Protein AF-A0A2M9EE66-F1 (afdb_monomer_lite)

Radius of gyration: 18.7 Å; chains: 1; bounding box: 38×44×52 Å

Sequence (171 aa):
MPLPLPELGADFVEDRAVIFEEITGKRMDAVELGKVFNKIARVPMYLNQIVLHTMVSLTADPWEGFSLWQQALGDQGAYEQWVKLKPVDKVIVEHLASKQPISLFSAEFSAKVTKLLGEEKPYSPQRIQTAVNRMVKNMVLAPKGEAGEYEIEDRALEIYVAARIARLSEK

Structure (mmCIF, N/CA/C/O backbone):
data_AF-A0A2M9EE66-F1
#
_entry.id   AF-A0A2M9EE66-F1
#
loop_
_atom_site.group_PDB
_atom_site.id
_atom_site.type_symbol
_atom_site.label_atom_id
_atom_site.label_alt_id
_atom_site.label_comp_id
_atom_site.label_asym_id
_atom_site.label_entity_id
_atom_site.label_seq_id
_atom_site.pdbx_PDB_ins_code
_atom_site.Cartn_x
_atom_site.Cartn_y
_atom_site.Cartn_z
_atom_site.occupancy
_atom_site.B_iso_or_equiv
_atom_site.auth_seq_id
_atom_site.auth_comp_id
_atom_site.auth_asym_id
_atom_site.auth_atom_id
_atom_site.pdbx_PDB_model_num
ATOM 1 N N . MET A 1 1 ? 1.670 -33.529 11.640 1.00 40.84 1 MET A N 1
ATOM 2 C CA . MET A 1 1 ? 0.529 -32.988 10.871 1.00 40.84 1 MET A CA 1
ATOM 3 C C . MET A 1 1 ? 0.520 -31.483 11.071 1.00 40.84 1 MET A C 1
ATOM 5 O O . MET A 1 1 ? 0.554 -31.085 12.230 1.00 40.84 1 MET A O 1
ATOM 9 N N . PRO A 1 2 ? 0.564 -30.656 10.016 1.00 45.66 2 PRO A N 1
ATOM 10 C CA . PRO A 1 2 ? 0.379 -29.220 10.182 1.00 45.66 2 PRO A CA 1
ATOM 11 C C . PRO A 1 2 ? -1.073 -28.970 10.608 1.00 45.66 2 PRO A C 1
ATOM 13 O O . PRO A 1 2 ? -1.999 -29.495 9.992 1.00 45.66 2 PRO A O 1
ATOM 16 N N . LEU A 1 3 ? -1.263 -28.240 11.707 1.00 42.81 3 LEU A N 1
ATOM 17 C CA . LEU A 1 3 ? -2.580 -27.774 12.133 1.00 42.81 3 LEU A CA 1
ATOM 18 C C . LEU A 1 3 ? -3.092 -26.778 11.080 1.00 42.81 3 LEU A C 1
ATOM 20 O O . LEU A 1 3 ? -2.329 -25.882 10.710 1.00 42.81 3 LEU A O 1
ATOM 24 N N . PRO A 1 4 ? -4.332 -26.911 10.579 1.00 43.91 4 PRO A N 1
ATOM 25 C CA . PRO A 1 4 ? -4.904 -25.891 9.716 1.00 43.91 4 PRO A CA 1
ATOM 26 C C . PRO A 1 4 ? -5.003 -24.598 10.528 1.00 43.91 4 PRO A C 1
ATOM 28 O O . PRO A 1 4 ? -5.629 -24.565 11.588 1.00 43.91 4 PRO A O 1
ATOM 31 N N . LEU A 1 5 ? -4.327 -23.548 10.063 1.00 47.25 5 LEU A N 1
ATOM 32 C CA . LEU A 1 5 ? -4.521 -22.209 10.605 1.00 47.25 5 LEU A CA 1
ATOM 33 C C . LEU A 1 5 ? -5.994 -21.832 10.369 1.00 47.25 5 LEU A C 1
ATOM 35 O O . LEU A 1 5 ? -6.472 -22.031 9.249 1.00 47.25 5 LEU A O 1
ATOM 39 N N . PRO A 1 6 ? -6.728 -21.344 11.384 1.00 52.03 6 PRO A N 1
ATOM 40 C CA . PRO A 1 6 ? -8.112 -20.929 11.191 1.00 52.03 6 PRO A CA 1
ATOM 41 C C . PRO A 1 6 ? -8.168 -19.823 10.134 1.00 52.03 6 PRO A C 1
ATOM 43 O O . PRO A 1 6 ? -7.296 -18.949 10.098 1.00 52.03 6 PRO A O 1
ATOM 46 N N . GLU A 1 7 ? -9.182 -19.854 9.268 1.00 54.25 7 GLU A N 1
ATOM 47 C CA . GLU A 1 7 ? -9.430 -18.743 8.353 1.00 54.25 7 GLU A CA 1
ATOM 48 C C . GLU A 1 7 ? -9.778 -17.503 9.183 1.00 54.25 7 GLU A C 1
ATOM 50 O O . GLU A 1 7 ? -10.875 -17.379 9.722 1.00 54.25 7 GLU A O 1
ATOM 55 N N . LEU A 1 8 ? -8.819 -16.583 9.319 1.00 62.53 8 LEU A N 1
ATOM 56 C CA . LEU A 1 8 ? -9.041 -15.274 9.927 1.00 62.53 8 LEU A CA 1
ATOM 57 C C . LEU A 1 8 ? -9.974 -14.468 9.011 1.00 62.53 8 LEU A C 1
ATOM 59 O O . LEU A 1 8 ? -9.538 -13.827 8.053 1.00 62.53 8 LEU A O 1
ATOM 63 N N . GLY A 1 9 ? -11.274 -14.582 9.282 1.00 70.50 9 GLY A N 1
ATOM 64 C CA . GLY A 1 9 ? -12.370 -14.007 8.506 1.00 70.50 9 GLY A CA 1
ATOM 65 C C . GLY A 1 9 ? -13.218 -13.031 9.322 1.00 70.50 9 GLY A C 1
ATOM 66 O O . GLY A 1 9 ? -12.684 -12.108 9.935 1.00 70.50 9 GLY A O 1
ATOM 67 N N . ALA A 1 10 ? -14.540 -13.221 9.295 1.00 78.88 10 ALA A N 1
ATOM 68 C CA . ALA A 1 10 ? -15.515 -12.350 9.957 1.00 78.88 10 ALA A CA 1
ATOM 69 C C . ALA A 1 10 ? -15.360 -12.349 11.486 1.00 78.88 10 ALA A C 1
ATOM 71 O O . ALA A 1 10 ? -15.282 -11.276 12.075 1.00 78.88 10 ALA A O 1
ATOM 72 N N . ASP A 1 11 ? -15.178 -13.521 12.095 1.00 86.69 11 ASP A N 1
ATOM 73 C CA . ASP A 1 11 ? -15.049 -13.679 13.550 1.00 86.69 11 ASP A CA 1
ATOM 74 C C . ASP A 1 11 ? -13.898 -12.836 14.122 1.00 86.69 11 ASP A C 1
ATOM 76 O O . ASP A 1 11 ? -14.029 -12.190 15.155 1.00 86.69 11 ASP A O 1
ATOM 80 N N . PHE A 1 12 ? -12.772 -12.758 13.404 1.00 89.62 12 PHE A N 1
ATOM 81 C CA . PHE A 1 12 ? -11.647 -11.917 13.815 1.00 89.62 12 PHE A CA 1
ATOM 82 C C . PHE A 1 12 ? -11.989 -10.424 13.777 1.00 89.62 12 PHE A C 1
ATOM 84 O O . PHE A 1 12 ? -11.562 -9.669 14.646 1.00 89.62 12 PHE A O 1
ATOM 91 N N . VAL A 1 13 ? -12.732 -9.983 12.762 1.00 92.81 13 VAL A N 1
ATOM 92 C CA . VAL A 1 13 ? -13.160 -8.585 12.626 1.00 92.81 13 VAL A CA 1
ATOM 93 C C . VAL A 1 13 ? -14.151 -8.228 13.733 1.00 92.81 13 VAL A C 1
ATOM 95 O O . VAL A 1 13 ? -14.003 -7.184 14.368 1.00 92.81 13 VAL A O 1
ATOM 98 N N . GLU A 1 14 ? -15.116 -9.108 13.999 1.00 93.31 14 GLU A N 1
ATOM 99 C CA . GLU A 1 14 ? -16.101 -8.950 15.071 1.00 93.31 14 GLU A CA 1
ATOM 100 C C . GLU A 1 14 ? -15.422 -8.869 16.440 1.00 93.31 14 GLU A C 1
ATOM 102 O O . GLU A 1 14 ? -15.639 -7.901 17.170 1.00 93.31 14 GLU A O 1
ATOM 107 N N . ASP A 1 15 ? -14.498 -9.786 16.738 1.00 93.12 15 ASP A N 1
ATOM 108 C CA . ASP A 1 15 ? -13.706 -9.762 17.970 1.00 93.12 15 ASP A CA 1
ATOM 109 C C . ASP A 1 15 ? -12.966 -8.430 18.160 1.00 93.12 15 ASP A C 1
ATOM 111 O O . ASP A 1 15 ? -12.802 -7.940 19.279 1.00 93.12 15 ASP A O 1
ATOM 115 N N . ARG A 1 16 ? -12.459 -7.821 17.082 1.00 94.31 16 ARG A N 1
ATOM 116 C CA . ARG A 1 16 ? -11.752 -6.534 17.171 1.00 94.31 16 ARG A CA 1
ATOM 117 C C . ARG A 1 16 ? -12.695 -5.360 17.408 1.00 94.31 16 ARG A C 1
ATOM 119 O O . ARG A 1 16 ? -12.323 -4.460 18.161 1.00 94.31 16 ARG A O 1
ATOM 126 N N . ALA A 1 17 ? -13.894 -5.385 16.834 1.00 94.38 17 ALA A N 1
ATOM 127 C CA . ALA A 1 17 ? -14.925 -4.392 17.123 1.00 94.38 17 ALA A CA 1
ATOM 128 C C . ALA A 1 17 ? -15.414 -4.489 18.582 1.00 94.38 17 ALA A C 1
ATOM 130 O O . ALA A 1 17 ? -15.575 -3.459 19.236 1.00 94.38 17 ALA A O 1
ATOM 131 N N . VAL A 1 18 ? -15.559 -5.708 19.118 1.00 94.69 18 VAL A N 1
ATOM 132 C CA . VAL A 1 18 ? -15.927 -5.941 20.526 1.00 94.69 18 VAL A CA 1
ATOM 133 C C . VAL A 1 18 ?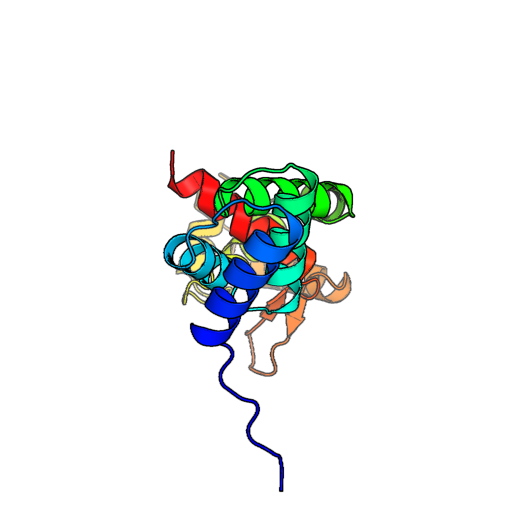 -14.856 -5.404 21.476 1.00 94.69 18 VAL A C 1
ATOM 135 O O . VAL A 1 18 ? -15.173 -4.609 22.357 1.00 94.69 18 VAL A O 1
ATOM 138 N N . ILE A 1 19 ? -13.578 -5.742 21.261 1.00 92.94 19 ILE A N 1
ATOM 139 C CA . ILE A 1 19 ? -12.476 -5.225 22.097 1.00 92.94 19 ILE A CA 1
ATOM 140 C C . ILE A 1 19 ? -12.419 -3.690 22.064 1.00 92.94 19 ILE A C 1
ATOM 142 O O . ILE A 1 19 ? -12.128 -3.048 23.074 1.00 92.94 19 ILE A O 1
ATOM 146 N N . PHE A 1 20 ? -12.698 -3.078 20.911 1.00 94.81 20 PHE A N 1
ATOM 147 C CA . PHE A 1 20 ? -12.791 -1.625 20.811 1.00 94.81 20 PHE A CA 1
ATOM 148 C C . PHE A 1 20 ? -13.897 -1.045 21.704 1.00 94.81 20 PHE A C 1
ATOM 150 O O . PHE A 1 20 ? -13.646 -0.061 22.408 1.00 94.81 20 PHE A O 1
ATOM 157 N N . GLU A 1 21 ? -15.086 -1.652 21.715 1.00 95.19 21 GLU A N 1
ATOM 158 C CA . GLU A 1 21 ? -16.199 -1.224 22.571 1.00 95.19 21 GLU A CA 1
ATOM 159 C C . GLU A 1 21 ? -15.879 -1.407 24.055 1.00 95.19 21 GLU A C 1
ATOM 161 O O . GLU A 1 21 ? -16.104 -0.485 24.837 1.00 95.19 21 GLU A O 1
ATOM 166 N N . GLU A 1 22 ? -15.275 -2.532 24.440 1.00 95.12 22 GLU A N 1
ATOM 167 C CA . GLU A 1 22 ? -14.878 -2.793 25.828 1.00 95.12 22 GLU A CA 1
ATOM 168 C C . GLU A 1 22 ? -13.881 -1.755 26.364 1.00 95.12 22 GLU A C 1
ATOM 170 O O . GLU A 1 22 ? -13.972 -1.342 27.520 1.00 95.12 22 GLU A O 1
ATOM 175 N N . ILE A 1 23 ? -12.941 -1.305 25.527 1.00 92.62 23 ILE A N 1
ATOM 176 C CA . ILE A 1 23 ? -11.889 -0.360 25.929 1.00 92.62 23 ILE A CA 1
ATOM 177 C C . ILE A 1 23 ? -12.374 1.093 25.889 1.00 92.62 23 ILE A C 1
ATOM 179 O O . ILE A 1 23 ? -12.030 1.887 26.765 1.00 92.62 23 ILE A O 1
ATOM 183 N N . THR A 1 24 ? -13.132 1.474 24.859 1.00 93.12 24 THR A N 1
ATOM 184 C CA . THR A 1 24 ? -13.468 2.886 24.593 1.00 93.12 24 THR A CA 1
ATOM 185 C C . THR A 1 24 ? -14.891 3.270 24.994 1.00 93.12 24 THR A C 1
ATOM 187 O O . THR A 1 24 ? -15.211 4.459 25.050 1.00 93.12 24 THR A O 1
ATOM 190 N N . GLY A 1 25 ? -15.765 2.286 25.229 1.00 92.94 25 GLY A N 1
ATOM 191 C CA . GLY A 1 25 ? -17.203 2.475 25.422 1.00 92.94 25 GLY A CA 1
ATOM 192 C C . GLY A 1 25 ? -17.966 2.881 24.153 1.00 92.94 25 GLY A C 1
ATOM 193 O O . GLY A 1 25 ? -19.150 3.208 24.238 1.00 92.94 25 GLY A O 1
ATOM 194 N N . LYS A 1 26 ? -17.315 2.907 22.981 1.00 92.06 26 LYS A N 1
ATOM 195 C CA . LYS A 1 26 ? -17.922 3.278 21.694 1.00 92.06 26 LYS A CA 1
ATOM 196 C C . LYS A 1 26 ? -18.076 2.064 20.787 1.00 92.06 26 LYS A C 1
ATOM 198 O O . LYS A 1 26 ? -17.240 1.172 20.785 1.00 92.06 26 LYS A O 1
ATOM 203 N N . ARG A 1 27 ? -19.106 2.074 19.942 1.00 93.62 27 ARG A N 1
ATOM 204 C CA . ARG A 1 27 ? -19.345 1.005 18.964 1.00 93.62 27 ARG A CA 1
ATOM 205 C C . ARG A 1 27 ? -18.684 1.304 17.635 1.00 93.62 27 ARG A C 1
ATOM 207 O O . ARG A 1 27 ? -18.951 2.347 17.050 1.00 93.62 27 ARG A O 1
ATOM 214 N N . MET A 1 28 ? -17.887 0.355 17.164 1.00 94.12 28 MET A N 1
ATOM 215 C CA . MET A 1 28 ? -17.327 0.337 15.819 1.00 94.12 28 MET A CA 1
ATOM 216 C C . MET A 1 28 ? -18.174 -0.567 14.920 1.00 94.12 28 MET A C 1
ATOM 218 O O . MET A 1 28 ? -18.588 -1.646 15.340 1.00 94.12 28 MET A O 1
ATOM 222 N N . ASP A 1 29 ? -18.418 -0.146 13.681 1.00 94.75 29 ASP A N 1
ATOM 223 C CA . ASP A 1 29 ? -19.125 -0.973 12.701 1.00 94.75 29 ASP A CA 1
ATOM 224 C C . ASP A 1 29 ? -18.209 -2.104 12.191 1.00 94.75 29 ASP A C 1
ATOM 226 O O . ASP A 1 29 ? -17.234 -1.867 11.472 1.00 94.75 29 ASP A O 1
ATOM 230 N N . ALA A 1 30 ? -18.526 -3.347 12.565 1.00 92.94 30 ALA A N 1
ATOM 231 C CA . ALA A 1 30 ? -17.772 -4.535 12.166 1.00 92.94 30 ALA A CA 1
ATOM 232 C C . ALA A 1 30 ? -17.845 -4.815 10.652 1.00 92.94 30 ALA A C 1
ATOM 234 O O . ALA A 1 30 ? -16.894 -5.346 10.076 1.00 92.94 30 ALA A O 1
ATOM 235 N N . VAL A 1 31 ? -18.931 -4.429 9.975 1.00 92.56 31 VAL A N 1
ATOM 236 C CA . VAL A 1 31 ? -19.066 -4.591 8.521 1.00 92.56 31 VAL A CA 1
ATOM 237 C C . VAL A 1 31 ? -18.102 -3.648 7.805 1.00 92.56 31 VAL A C 1
ATOM 239 O O . VAL A 1 31 ? -17.380 -4.072 6.898 1.00 92.56 31 VAL A O 1
ATOM 242 N N . GLU A 1 32 ? -18.036 -2.387 8.236 1.00 94.31 32 GLU A N 1
ATOM 243 C CA . GLU A 1 32 ? -17.072 -1.419 7.700 1.00 94.31 32 GLU A CA 1
ATOM 244 C C . GLU A 1 32 ? -15.627 -1.808 8.041 1.00 94.31 32 GLU A C 1
ATOM 246 O O . GLU A 1 32 ? -14.757 -1.787 7.165 1.00 94.31 32 GLU A O 1
ATOM 251 N N . LEU A 1 33 ? -15.368 -2.285 9.264 1.00 93.88 33 LEU A N 1
ATOM 252 C CA . LEU A 1 33 ? -14.055 -2.806 9.651 1.00 93.88 33 LEU A CA 1
ATOM 253 C C . LEU A 1 33 ? -13.642 -4.009 8.783 1.00 93.88 33 LEU A C 1
ATOM 255 O O . LEU A 1 33 ? -12.479 -4.133 8.396 1.00 93.88 33 LEU A O 1
ATOM 259 N N . GLY A 1 34 ? -14.594 -4.859 8.394 1.00 91.75 34 GLY A N 1
ATOM 260 C CA . GLY A 1 34 ? -14.364 -5.972 7.475 1.00 91.75 34 GLY A CA 1
ATOM 261 C C . GLY A 1 34 ? -13.974 -5.519 6.066 1.00 91.75 34 GLY A C 1
ATOM 262 O O . GLY A 1 34 ? -13.110 -6.131 5.428 1.00 91.75 34 GLY A O 1
ATOM 263 N N . LYS A 1 35 ? -14.543 -4.411 5.573 1.00 90.06 35 LYS A N 1
ATOM 264 C CA . LYS A 1 35 ? -14.124 -3.804 4.296 1.00 90.06 35 LYS A CA 1
ATOM 265 C C . LYS A 1 35 ? -12.694 -3.276 4.379 1.00 90.06 35 LYS A C 1
ATOM 267 O O . LYS A 1 35 ? -11.900 -3.552 3.473 1.00 90.06 35 LYS A O 1
ATOM 272 N N . VAL A 1 36 ? -12.340 -2.608 5.478 1.00 89.94 36 VAL A N 1
ATOM 273 C CA . VAL A 1 36 ? -10.959 -2.181 5.747 1.00 89.94 36 VAL A CA 1
ATOM 274 C C . VAL A 1 36 ? -10.022 -3.391 5.787 1.00 89.94 36 VAL A C 1
ATOM 276 O O . VAL A 1 36 ? -8.982 -3.380 5.131 1.00 89.94 36 VAL A O 1
ATOM 279 N N . PHE A 1 37 ? -10.412 -4.478 6.458 1.00 89.50 37 PHE A N 1
ATOM 280 C CA . PHE A 1 37 ? -9.604 -5.694 6.546 1.00 89.50 37 PHE A CA 1
ATOM 281 C C . PHE A 1 37 ? -9.338 -6.336 5.177 1.00 89.50 37 PHE A C 1
ATOM 283 O O . PHE A 1 37 ? -8.208 -6.719 4.868 1.00 89.50 37 PHE A O 1
ATOM 290 N N . ASN A 1 38 ? -10.347 -6.384 4.303 1.00 84.88 38 ASN A N 1
ATOM 291 C CA . ASN A 1 38 ? -10.162 -6.814 2.916 1.00 84.88 38 ASN A CA 1
ATOM 292 C C . ASN A 1 38 ? -9.180 -5.901 2.160 1.00 84.88 38 ASN A C 1
ATOM 294 O O . ASN A 1 38 ? -8.369 -6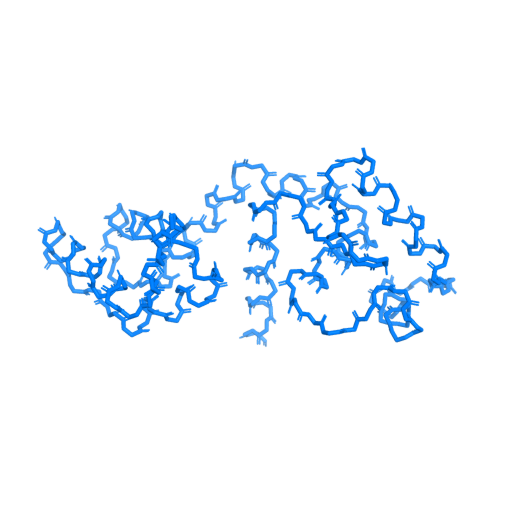.393 1.372 1.00 84.88 38 ASN A O 1
ATOM 298 N N . LYS A 1 39 ? -9.206 -4.588 2.424 1.00 81.94 39 LYS A N 1
ATOM 299 C CA . LYS A 1 39 ? -8.336 -3.605 1.764 1.00 81.94 39 LYS A CA 1
ATOM 300 C C . LYS A 1 39 ? -6.854 -3.801 2.083 1.00 81.94 39 LYS A C 1
ATOM 302 O O . LYS A 1 39 ? -6.018 -3.628 1.202 1.00 81.94 39 LYS A O 1
ATOM 307 N N . ILE A 1 40 ? -6.538 -4.227 3.303 1.00 79.06 40 ILE A N 1
ATOM 308 C CA . ILE A 1 40 ? -5.175 -4.567 3.752 1.00 79.06 40 ILE A CA 1
ATOM 309 C C . ILE A 1 40 ? -4.813 -6.038 3.502 1.00 79.06 40 ILE A C 1
ATOM 311 O O . ILE A 1 40 ? -3.951 -6.599 4.180 1.00 79.06 40 ILE A O 1
ATOM 315 N N . ALA A 1 41 ? -5.485 -6.678 2.536 1.00 77.06 41 ALA A N 1
ATOM 316 C CA . ALA A 1 41 ? -5.282 -8.074 2.151 1.00 77.06 41 ALA A CA 1
ATOM 317 C C . ALA A 1 41 ? -5.397 -9.064 3.327 1.00 77.06 41 ALA A C 1
ATOM 319 O O . ALA A 1 41 ? -4.678 -10.060 3.368 1.00 77.06 41 ALA A O 1
ATOM 320 N N . ARG A 1 42 ? -6.305 -8.780 4.270 1.00 79.19 42 ARG A N 1
ATOM 321 C CA . ARG A 1 42 ? -6.621 -9.615 5.437 1.00 79.19 42 ARG A CA 1
ATOM 322 C C . ARG A 1 42 ? -5.424 -9.950 6.328 1.00 79.19 42 ARG A C 1
ATOM 324 O O . ARG A 1 42 ? -5.358 -11.029 6.905 1.00 79.19 42 ARG A O 1
ATOM 331 N N . VAL A 1 43 ? -4.468 -9.032 6.466 1.00 80.31 43 VAL A N 1
ATOM 332 C CA . VAL A 1 43 ? -3.320 -9.227 7.363 1.00 80.31 43 VAL A CA 1
ATOM 333 C C . VAL A 1 43 ? -3.700 -8.814 8.797 1.00 80.31 43 VAL A C 1
ATOM 335 O O . VAL A 1 43 ? -3.892 -7.620 9.046 1.00 80.31 43 VAL A O 1
ATOM 338 N N . PRO A 1 44 ? -3.798 -9.750 9.767 1.00 83.75 44 PRO A N 1
ATOM 339 C CA . PRO A 1 44 ? -4.345 -9.468 11.104 1.00 83.75 44 PRO A CA 1
ATOM 340 C C . PRO A 1 44 ? -3.571 -8.399 11.878 1.00 83.75 44 PRO A C 1
ATOM 342 O O . PRO A 1 44 ? -4.156 -7.571 12.572 1.00 83.75 44 PRO A O 1
ATOM 345 N N . MET A 1 45 ? -2.245 -8.389 11.720 1.00 84.50 45 MET A N 1
ATOM 346 C CA . MET A 1 45 ? -1.363 -7.409 12.353 1.00 84.50 45 MET A CA 1
ATOM 347 C C . MET A 1 45 ? -1.749 -5.969 11.990 1.00 84.50 45 MET A C 1
ATOM 349 O O . MET A 1 45 ? -1.765 -5.106 12.863 1.00 84.50 45 MET A O 1
ATOM 353 N N . TYR A 1 46 ? -2.106 -5.713 10.731 1.00 86.38 46 TYR A N 1
ATOM 354 C CA . TYR A 1 46 ? -2.487 -4.374 10.284 1.00 86.38 46 TYR A CA 1
ATOM 355 C C . TYR A 1 46 ? -3.867 -3.981 10.777 1.00 86.38 46 TYR A C 1
ATOM 357 O O . TYR A 1 46 ? -4.048 -2.839 11.182 1.00 86.38 46 TYR A O 1
ATOM 365 N N . LEU A 1 47 ? -4.818 -4.918 10.827 1.00 90.31 47 LEU A N 1
ATOM 366 C CA . LEU A 1 47 ? -6.124 -4.617 11.407 1.00 90.31 47 LEU A CA 1
ATOM 367 C C . LEU A 1 47 ? -5.984 -4.220 12.879 1.00 90.31 47 LEU A C 1
ATOM 369 O O . LEU A 1 47 ? -6.580 -3.237 13.302 1.00 90.31 47 LEU A O 1
ATOM 373 N N . ASN A 1 48 ? -5.134 -4.922 13.636 1.00 92.25 48 ASN A N 1
ATOM 374 C CA . ASN A 1 48 ? -4.845 -4.558 15.023 1.00 92.25 48 ASN A CA 1
ATOM 375 C C . ASN A 1 48 ? -4.247 -3.146 15.124 1.00 92.25 48 ASN A C 1
ATOM 377 O O . ASN A 1 48 ? -4.670 -2.368 15.971 1.00 92.25 48 ASN A O 1
ATOM 381 N N . GLN A 1 49 ? -3.293 -2.791 14.257 1.00 89.75 49 GLN A N 1
ATOM 382 C CA . GLN A 1 49 ? -2.715 -1.442 14.238 1.00 89.75 49 GLN A CA 1
ATOM 383 C C . GLN A 1 49 ? -3.761 -0.374 13.898 1.00 89.75 49 GLN A C 1
ATOM 385 O O . GLN A 1 49 ? -3.827 0.650 14.570 1.00 89.75 49 GLN A O 1
ATOM 390 N N . ILE A 1 50 ? -4.614 -0.626 12.906 1.00 91.50 50 ILE A N 1
ATOM 391 C CA . ILE A 1 50 ? -5.707 0.273 12.522 1.00 91.50 50 ILE A CA 1
ATOM 392 C C . ILE A 1 50 ? -6.671 0.481 13.692 1.00 91.50 50 ILE A C 1
ATOM 394 O O . ILE A 1 50 ? -6.992 1.618 14.033 1.00 91.50 50 ILE A O 1
ATOM 398 N N . VAL A 1 51 ? -7.087 -0.598 14.356 1.00 93.31 51 VAL A N 1
ATOM 399 C CA . VAL A 1 51 ? -7.956 -0.532 15.537 1.00 93.31 51 VAL A CA 1
ATOM 400 C C . VAL A 1 51 ? -7.283 0.258 16.661 1.00 93.31 51 VAL A C 1
ATOM 402 O O . VAL A 1 51 ? -7.932 1.106 17.264 1.00 93.31 51 VAL A O 1
ATOM 405 N N . LEU A 1 52 ? -5.977 0.087 16.889 1.00 91.88 52 LEU A N 1
ATOM 406 C CA . LEU A 1 52 ? -5.225 0.896 17.857 1.00 91.88 52 LEU A CA 1
ATOM 407 C C . LEU A 1 52 ? -5.217 2.389 17.491 1.00 91.88 52 LEU A C 1
ATOM 409 O O . LEU A 1 52 ? -5.473 3.224 18.355 1.00 91.88 52 LEU A O 1
ATOM 413 N N . HIS A 1 53 ? -4.988 2.748 16.224 1.00 90.38 53 HIS A N 1
ATOM 414 C CA . HIS A 1 53 ? -5.089 4.144 15.775 1.00 90.38 53 HIS A CA 1
ATOM 415 C C . HIS A 1 53 ? -6.503 4.710 15.966 1.00 90.38 53 HIS A C 1
ATOM 417 O O . HIS A 1 53 ? -6.658 5.876 16.338 1.00 90.38 53 HIS A O 1
ATOM 423 N N . THR A 1 54 ? -7.522 3.873 15.777 1.00 91.69 54 THR A N 1
ATOM 424 C CA . THR A 1 54 ? -8.933 4.212 16.007 1.00 91.69 54 THR A CA 1
ATOM 425 C C . THR A 1 54 ? -9.204 4.461 17.497 1.00 91.69 54 THR A C 1
ATOM 427 O O . THR A 1 54 ? -9.804 5.468 17.863 1.00 91.69 54 THR A O 1
ATOM 430 N N . MET A 1 55 ? -8.674 3.605 18.383 1.00 92.31 55 MET A N 1
ATOM 431 C CA . MET A 1 55 ? -8.763 3.766 19.843 1.00 92.31 55 MET A CA 1
ATOM 432 C C . MET A 1 55 ? -8.084 5.050 20.322 1.00 92.31 55 MET A C 1
ATOM 434 O O . MET A 1 55 ? -8.669 5.794 21.103 1.00 92.31 55 MET A O 1
ATOM 438 N N . VAL A 1 56 ? -6.864 5.330 19.852 1.00 89.75 56 VAL A N 1
ATOM 439 C CA . VAL A 1 56 ? -6.081 6.503 20.281 1.00 89.75 56 VAL A CA 1
ATOM 440 C C . VAL A 1 56 ? -6.732 7.813 19.837 1.00 89.75 56 VAL A C 1
ATOM 442 O O . VAL A 1 56 ? -6.742 8.781 20.593 1.00 89.75 56 VAL A O 1
ATOM 445 N N . SER A 1 57 ? -7.300 7.846 18.630 1.00 86.50 57 SER A N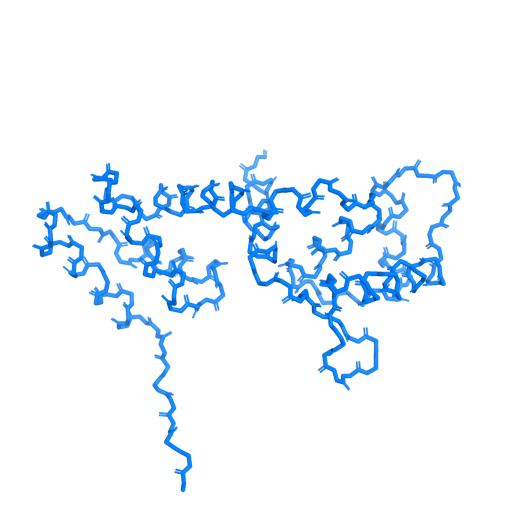 1
ATOM 446 C CA . SER A 1 57 ? -8.042 9.009 18.122 1.00 86.50 57 SER A CA 1
ATOM 447 C C . SER A 1 57 ? -9.469 9.106 18.671 1.00 86.50 57 SER A C 1
ATOM 449 O O . SER A 1 57 ? -10.138 10.117 18.459 1.00 86.50 57 SER A O 1
ATOM 451 N N . LEU A 1 58 ? -9.936 8.079 19.395 1.00 85.31 58 LEU A N 1
ATOM 452 C CA . LEU A 1 58 ? -11.302 7.939 19.904 1.00 85.31 58 LEU A CA 1
ATOM 453 C C . LEU A 1 58 ? -12.378 8.093 18.817 1.00 85.31 58 LEU A C 1
ATOM 455 O O . LEU A 1 58 ? -13.528 8.422 19.134 1.00 85.31 58 LEU A O 1
ATOM 459 N N . THR A 1 59 ? -12.035 7.846 17.554 1.00 84.00 59 THR A N 1
ATOM 460 C CA . THR A 1 59 ? -13.022 7.724 16.479 1.00 84.00 59 THR A CA 1
ATOM 461 C C . THR A 1 59 ? -13.652 6.339 16.517 1.00 84.00 59 THR A C 1
ATOM 463 O O . THR A 1 59 ? -13.032 5.379 16.954 1.00 84.00 59 THR A O 1
ATOM 466 N N . ALA A 1 60 ? -14.919 6.243 16.127 1.00 91.38 60 ALA A N 1
ATOM 467 C CA . ALA A 1 60 ? -15.613 4.968 15.965 1.00 91.38 60 ALA A CA 1
ATOM 468 C C . ALA A 1 60 ? -15.617 4.501 14.498 1.00 91.38 60 ALA A C 1
ATOM 470 O O . ALA A 1 60 ? -16.128 3.421 14.209 1.00 91.38 60 ALA A O 1
ATOM 471 N N . ASP A 1 61 ? -15.067 5.311 13.584 1.00 93.19 61 ASP A N 1
ATOM 472 C CA . ASP A 1 61 ? -15.015 5.030 12.152 1.00 93.19 61 ASP A CA 1
ATOM 473 C C . ASP A 1 61 ? -13.744 4.228 11.789 1.00 93.19 61 ASP A C 1
ATOM 475 O O . ASP A 1 61 ? -12.628 4.757 11.890 1.00 93.19 61 ASP A O 1
ATOM 479 N N . PRO A 1 62 ? -13.878 2.970 11.319 1.00 92.00 62 PRO A N 1
ATOM 480 C CA . PRO A 1 62 ? -12.752 2.164 10.846 1.00 92.00 62 PRO A CA 1
ATOM 481 C C . PRO A 1 62 ? -11.924 2.827 9.737 1.00 92.00 62 PRO A C 1
ATOM 483 O O . PRO A 1 62 ? -10.713 2.605 9.651 1.00 92.00 62 PRO A O 1
ATOM 486 N N . TRP A 1 63 ? -12.552 3.627 8.871 1.00 91.50 63 TRP A N 1
ATOM 487 C CA . TRP A 1 63 ? -11.881 4.266 7.736 1.00 91.50 63 TRP A CA 1
ATOM 488 C C . TRP A 1 63 ? -11.013 5.447 8.160 1.00 91.50 63 TRP A C 1
ATOM 490 O O . TRP A 1 63 ? -9.960 5.698 7.560 1.00 91.50 63 TRP A O 1
ATOM 500 N N . GLU A 1 64 ? -11.405 6.141 9.225 1.00 91.75 64 GLU A N 1
ATOM 501 C CA . GLU A 1 64 ? -10.575 7.172 9.837 1.00 91.75 64 GLU A CA 1
ATOM 502 C C . GLU A 1 64 ? -9.331 6.543 10.475 1.00 91.75 64 GLU A C 1
ATOM 504 O O . GLU A 1 64 ? -8.208 6.960 10.184 1.00 91.75 64 GLU A O 1
ATOM 509 N N . GLY A 1 65 ? -9.503 5.456 11.236 1.00 91.69 65 GLY A N 1
ATOM 510 C CA . GLY A 1 65 ? -8.390 4.675 11.777 1.00 91.69 65 GLY A CA 1
ATOM 511 C C . GLY A 1 65 ? -7.434 4.155 10.705 1.00 91.69 65 GLY A C 1
ATOM 512 O O . GLY A 1 65 ? -6.214 4.232 10.855 1.00 91.69 65 GLY A O 1
ATOM 513 N N . PHE A 1 66 ? -7.979 3.670 9.588 1.00 90.00 66 PHE A N 1
ATOM 514 C CA . PHE A 1 66 ? -7.197 3.240 8.431 1.00 90.00 66 PHE A CA 1
ATOM 515 C C . PHE A 1 66 ? -6.391 4.391 7.828 1.00 90.00 66 PHE A C 1
ATOM 517 O O . PHE A 1 66 ? -5.205 4.229 7.542 1.00 90.00 66 PHE A O 1
ATOM 524 N N . SER A 1 67 ? -7.008 5.563 7.681 1.00 87.12 67 SER A N 1
ATOM 525 C CA . SER A 1 67 ? -6.347 6.762 7.162 1.00 87.12 67 SER A CA 1
ATOM 526 C C . SER A 1 67 ? -5.213 7.234 8.079 1.00 87.12 67 SER A C 1
ATOM 528 O O . SER A 1 67 ? -4.140 7.589 7.593 1.00 87.12 67 SER A O 1
ATOM 530 N N . LEU A 1 68 ? -5.415 7.199 9.399 1.00 88.56 68 LEU A N 1
ATOM 531 C CA . LEU A 1 68 ? -4.394 7.539 10.396 1.00 88.56 68 LEU A CA 1
ATOM 532 C C . LEU A 1 68 ? -3.228 6.549 10.386 1.00 88.56 68 LEU A C 1
ATOM 534 O O . LEU A 1 68 ? -2.066 6.951 10.401 1.00 88.56 68 LEU A O 1
ATOM 538 N N . TRP A 1 69 ? -3.527 5.255 10.303 1.00 88.56 69 TRP A N 1
ATOM 539 C CA . TRP A 1 69 ? -2.507 4.219 10.182 1.00 88.56 69 TRP A CA 1
ATOM 540 C C . TRP A 1 69 ? -1.681 4.364 8.896 1.00 88.56 69 TRP A C 1
ATOM 542 O O . TRP A 1 69 ? -0.460 4.238 8.923 1.00 88.56 69 TRP A O 1
ATOM 552 N N . GLN A 1 70 ? -2.316 4.696 7.769 1.00 80.06 70 GLN A N 1
ATOM 553 C CA . GLN A 1 70 ? -1.605 4.977 6.517 1.00 80.06 70 GLN A CA 1
ATOM 554 C C . GLN A 1 70 ? -0.674 6.184 6.620 1.00 80.06 70 GLN A C 1
ATOM 556 O O . GLN A 1 70 ? 0.423 6.154 6.062 1.00 80.06 70 GLN A O 1
ATOM 561 N N . GLN A 1 71 ? -1.109 7.249 7.299 1.00 81.75 71 GLN A N 1
ATOM 562 C CA . GLN A 1 71 ? -0.258 8.412 7.555 1.00 81.75 71 GLN A CA 1
ATOM 563 C C . GLN A 1 71 ? 0.962 7.998 8.381 1.00 81.75 71 GLN A C 1
ATOM 565 O O . GLN A 1 71 ? 2.086 8.269 7.971 1.00 81.75 71 GLN A O 1
ATOM 570 N N . ALA A 1 72 ? 0.747 7.226 9.451 1.00 81.81 72 ALA A N 1
ATOM 571 C CA . ALA A 1 72 ? 1.826 6.708 10.285 1.00 81.81 72 ALA A CA 1
ATOM 572 C C . ALA A 1 72 ? 2.796 5.791 9.516 1.00 81.81 72 ALA A C 1
ATOM 574 O O . ALA A 1 72 ? 4.001 5.868 9.733 1.00 81.81 72 ALA A O 1
ATOM 575 N N . LEU A 1 73 ? 2.310 4.956 8.590 1.00 76.56 73 LEU A N 1
ATOM 576 C CA . LEU A 1 73 ? 3.174 4.169 7.698 1.00 76.56 73 LEU A CA 1
ATOM 577 C C . LEU A 1 73 ? 4.019 5.056 6.780 1.00 76.56 73 LEU A C 1
ATOM 579 O O . LEU A 1 73 ? 5.187 4.754 6.533 1.00 76.56 73 LEU A O 1
ATOM 583 N N . GLY A 1 74 ? 3.431 6.143 6.276 1.00 68.94 74 GLY A N 1
ATOM 584 C CA . GLY A 1 74 ? 4.148 7.160 5.514 1.00 68.94 74 GLY A CA 1
ATOM 585 C C . GLY A 1 74 ? 5.311 7.737 6.316 1.00 68.94 74 GLY A C 1
ATOM 586 O O . GLY A 1 74 ? 6.434 7.732 5.821 1.00 68.94 74 GLY A O 1
ATOM 587 N N . ASP A 1 75 ? 5.052 8.127 7.565 1.00 72.75 75 ASP A N 1
ATOM 588 C CA . ASP A 1 75 ? 6.041 8.703 8.486 1.00 72.75 75 ASP A CA 1
ATOM 589 C C . ASP A 1 75 ? 7.125 7.699 8.935 1.00 72.75 75 ASP A C 1
ATOM 591 O O . ASP A 1 75 ? 8.177 8.092 9.439 1.00 72.75 75 ASP A O 1
ATOM 595 N N . GLN A 1 76 ? 6.891 6.395 8.755 1.00 70.62 76 GLN A N 1
ATOM 596 C CA . GLN A 1 76 ? 7.812 5.314 9.132 1.00 70.62 76 GLN A CA 1
ATOM 597 C C . GLN A 1 76 ? 8.817 4.920 8.036 1.00 70.62 76 GLN A C 1
ATOM 599 O O . GLN A 1 76 ? 9.523 3.924 8.196 1.00 70.62 76 GLN A O 1
ATOM 604 N N . GLY A 1 77 ? 8.928 5.670 6.936 1.00 74.50 77 GLY A N 1
ATOM 605 C CA . GLY A 1 77 ? 9.925 5.398 5.891 1.00 74.50 77 GLY A CA 1
ATOM 606 C C . GLY A 1 77 ? 9.341 4.991 4.539 1.00 74.50 77 GLY A C 1
ATOM 607 O O . GLY A 1 77 ? 10.037 5.083 3.522 1.00 74.50 77 GLY A O 1
ATOM 608 N N . ALA A 1 78 ? 8.078 4.545 4.495 1.00 81.44 78 ALA A N 1
ATOM 609 C CA . ALA A 1 78 ? 7.451 4.090 3.251 1.00 81.44 78 ALA A CA 1
ATOM 610 C C . ALA A 1 78 ? 7.277 5.251 2.261 1.00 81.44 78 ALA A C 1
ATOM 612 O O . ALA A 1 78 ? 7.460 5.079 1.051 1.00 81.44 78 ALA A O 1
ATOM 613 N N . TYR A 1 79 ? 6.995 6.458 2.767 1.00 81.12 79 TYR A N 1
ATOM 614 C CA . TYR A 1 79 ? 6.953 7.663 1.945 1.00 81.12 79 TYR A CA 1
ATOM 615 C C . TYR A 1 79 ? 8.335 8.008 1.380 1.00 81.12 79 TYR A C 1
ATOM 617 O O . TYR A 1 79 ? 8.469 8.254 0.179 1.00 81.12 79 TYR A O 1
ATOM 625 N N . GLU A 1 80 ? 9.383 7.981 2.203 1.00 83.38 80 GLU A N 1
ATOM 626 C CA . GLU A 1 80 ? 10.753 8.251 1.771 1.00 83.38 80 GLU A CA 1
ATOM 627 C C . GLU A 1 80 ? 11.210 7.248 0.713 1.00 83.38 80 GLU A C 1
ATOM 629 O O . GLU A 1 80 ? 11.851 7.635 -0.270 1.00 83.38 80 GLU A O 1
ATOM 634 N N . GLN A 1 81 ? 10.881 5.968 0.890 1.00 86.31 81 GLN A N 1
ATOM 635 C CA . GLN A 1 81 ? 11.180 4.926 -0.085 1.00 86.31 81 GLN A CA 1
ATOM 636 C C . GLN A 1 81 ? 10.425 5.181 -1.393 1.00 86.31 81 GLN A C 1
ATOM 638 O O . GLN A 1 81 ? 11.046 5.192 -2.457 1.00 86.31 81 GLN A O 1
ATOM 643 N N . TRP A 1 82 ? 9.123 5.484 -1.322 1.00 88.75 82 TRP A N 1
ATOM 644 C CA . TRP A 1 82 ? 8.292 5.817 -2.478 1.00 88.75 82 TRP A CA 1
ATOM 645 C C . TRP A 1 82 ? 8.823 7.024 -3.260 1.00 88.75 82 TRP A C 1
ATOM 647 O O . TRP A 1 82 ? 8.951 6.966 -4.484 1.00 88.75 82 TRP A O 1
ATOM 657 N N . VAL A 1 83 ? 9.167 8.128 -2.590 1.00 88.06 83 VAL A N 1
ATOM 658 C CA . VAL A 1 83 ? 9.641 9.354 -3.255 1.00 88.06 83 VAL A CA 1
ATOM 659 C C . VAL A 1 83 ? 10.955 9.116 -3.999 1.00 88.06 83 VAL A C 1
ATOM 661 O O . VAL A 1 83 ? 11.118 9.654 -5.098 1.00 88.06 83 VAL A O 1
ATOM 664 N N . LYS A 1 84 ? 11.841 8.270 -3.457 1.00 89.81 84 LYS A N 1
ATOM 665 C CA . LYS A 1 84 ? 13.132 7.900 -4.064 1.00 89.81 84 LYS A CA 1
ATOM 666 C C . LYS A 1 84 ? 13.000 7.005 -5.302 1.00 89.81 84 LYS A C 1
ATOM 668 O O . LYS A 1 84 ? 13.960 6.907 -6.070 1.00 89.81 84 LYS A O 1
ATOM 673 N N . LEU A 1 85 ? 11.849 6.363 -5.523 1.00 92.44 85 LEU A N 1
ATOM 674 C CA . LEU A 1 85 ? 11.619 5.553 -6.720 1.00 92.44 85 LEU A CA 1
ATOM 675 C C . LEU A 1 85 ? 11.603 6.422 -7.982 1.00 92.44 85 LEU A C 1
ATOM 677 O O . LEU A 1 85 ? 10.998 7.500 -8.028 1.00 92.44 85 LEU A O 1
ATOM 681 N N . LYS A 1 86 ? 12.232 5.915 -9.049 1.00 93.44 86 LYS A N 1
ATOM 682 C CA . LYS A 1 86 ? 12.162 6.548 -10.371 1.00 93.44 86 LYS A CA 1
ATOM 683 C C . LYS A 1 86 ? 10.730 6.475 -10.918 1.00 93.44 86 LYS A C 1
ATOM 685 O O . LYS A 1 86 ? 9.975 5.595 -10.512 1.00 93.44 86 LYS A O 1
ATOM 690 N N . PRO A 1 87 ? 10.356 7.326 -11.889 1.00 92.62 87 PRO A N 1
ATOM 691 C CA . PRO A 1 87 ? 9.002 7.322 -12.445 1.00 92.62 87 PRO A CA 1
ATOM 692 C C . PRO A 1 87 ? 8.531 5.943 -12.936 1.00 92.62 87 PRO A C 1
ATOM 694 O O . PRO A 1 87 ? 7.445 5.507 -12.578 1.00 92.62 87 PRO A O 1
ATOM 697 N N . VAL A 1 88 ? 9.372 5.206 -13.669 1.00 93.44 88 VAL A N 1
ATOM 698 C CA . VAL A 1 88 ? 9.044 3.835 -14.107 1.00 93.44 88 VAL A CA 1
ATOM 699 C C . VAL A 1 88 ? 8.924 2.844 -12.946 1.00 93.44 88 VAL A C 1
ATOM 701 O O . VAL A 1 88 ? 8.063 1.971 -12.980 1.00 93.44 88 VAL A O 1
ATOM 704 N N . ASP A 1 89 ? 9.740 3.002 -11.902 1.00 94.69 89 ASP A N 1
ATOM 705 C CA . ASP A 1 89 ? 9.718 2.131 -10.722 1.00 94.69 89 ASP A CA 1
ATOM 706 C C . ASP A 1 89 ? 8.396 2.311 -9.965 1.00 94.69 89 ASP A C 1
ATOM 708 O O . ASP A 1 89 ? 7.763 1.330 -9.588 1.00 94.69 89 ASP A O 1
ATOM 712 N N . LYS A 1 90 ? 7.921 3.559 -9.843 1.00 94.19 90 LYS A N 1
ATOM 713 C CA . LYS A 1 90 ? 6.610 3.890 -9.265 1.00 94.19 90 LYS A CA 1
ATOM 714 C C . LYS A 1 90 ? 5.467 3.201 -10.002 1.00 94.19 90 LYS A C 1
ATOM 716 O O . LYS A 1 90 ? 4.633 2.581 -9.355 1.00 94.19 90 LYS A O 1
ATOM 721 N N . VAL A 1 91 ? 5.468 3.240 -11.338 1.00 93.75 91 VAL A N 1
ATOM 722 C CA . VAL A 1 91 ? 4.432 2.578 -12.152 1.00 93.75 91 VAL A CA 1
ATOM 723 C C . VAL A 1 91 ? 4.456 1.058 -11.963 1.00 93.75 91 VAL A C 1
ATOM 725 O O . VAL A 1 91 ? 3.397 0.438 -11.899 1.00 93.75 91 VAL A O 1
ATOM 728 N N . ILE A 1 92 ? 5.640 0.443 -11.851 1.00 93.75 92 ILE A N 1
ATOM 729 C CA . ILE A 1 92 ? 5.762 -1.003 -11.605 1.00 93.75 92 ILE A CA 1
ATOM 730 C C . ILE A 1 92 ? 5.244 -1.363 -10.208 1.00 93.75 92 ILE A C 1
ATOM 732 O O . ILE A 1 92 ? 4.452 -2.293 -10.079 1.00 93.75 92 ILE A O 1
ATOM 736 N N . VAL A 1 93 ? 5.642 -0.619 -9.174 1.00 93.62 93 VAL A N 1
ATOM 737 C CA . VAL A 1 93 ? 5.179 -0.856 -7.798 1.00 93.62 93 VAL A CA 1
ATOM 738 C C . VAL A 1 93 ? 3.667 -0.640 -7.688 1.00 93.62 93 VAL A C 1
ATOM 740 O O . VAL A 1 93 ? 2.981 -1.472 -7.106 1.00 93.62 93 VAL A O 1
ATOM 743 N N . GLU A 1 94 ? 3.113 0.407 -8.304 1.00 92.25 94 GLU A N 1
ATOM 744 C CA . GLU A 1 94 ? 1.659 0.622 -8.349 1.00 92.25 94 GLU A CA 1
ATOM 745 C C . GLU A 1 94 ? 0.928 -0.524 -9.046 1.00 92.25 94 GLU A C 1
ATOM 747 O O . GLU A 1 94 ? -0.111 -0.990 -8.575 1.00 92.25 94 GLU A O 1
ATOM 752 N N . HIS A 1 95 ? 1.484 -1.011 -10.154 1.00 91.50 95 HIS A N 1
ATOM 753 C CA . HIS A 1 95 ? 0.921 -2.135 -10.890 1.00 91.50 95 HIS A CA 1
ATOM 754 C C . HIS A 1 95 ? 0.861 -3.404 -10.038 1.00 91.50 95 HIS A C 1
ATOM 756 O O . HIS A 1 95 ? -0.201 -4.021 -9.941 1.00 91.50 95 HIS A O 1
ATOM 762 N N . LEU A 1 96 ? 1.959 -3.744 -9.361 1.00 90.19 96 LEU A N 1
ATOM 763 C CA . LEU A 1 96 ? 2.035 -4.908 -8.477 1.00 90.19 96 LEU A CA 1
ATOM 764 C C . LEU A 1 96 ? 1.122 -4.760 -7.250 1.00 90.19 96 LEU A C 1
ATOM 766 O O . LEU A 1 96 ? 0.353 -5.672 -6.949 1.00 90.19 96 LEU A O 1
ATOM 770 N N . ALA A 1 97 ? 1.119 -3.592 -6.602 1.00 87.75 97 ALA A N 1
ATOM 771 C CA . ALA A 1 97 ? 0.264 -3.308 -5.448 1.00 87.75 97 ALA A CA 1
ATOM 772 C C . ALA A 1 97 ? -1.236 -3.360 -5.797 1.00 87.75 97 ALA A C 1
ATOM 774 O O . ALA A 1 97 ? -2.063 -3.740 -4.968 1.00 87.75 97 ALA A O 1
ATOM 775 N N . SER A 1 98 ? -1.599 -3.022 -7.040 1.00 82.06 98 SER A N 1
ATOM 776 C CA . SER A 1 98 ? -2.977 -3.122 -7.537 1.00 82.06 98 SER A CA 1
ATOM 777 C C . SER A 1 98 ? -3.432 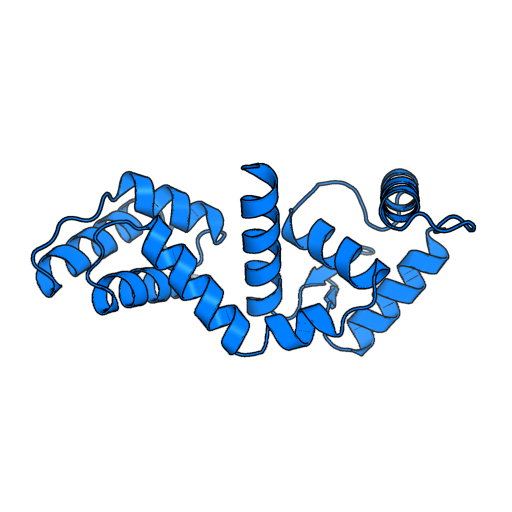-4.552 -7.858 1.00 82.06 98 SER A C 1
ATOM 779 O O . SER A 1 98 ? -4.609 -4.755 -8.152 1.00 82.06 98 SER A O 1
ATOM 781 N N . LYS A 1 99 ? -2.518 -5.536 -7.813 1.00 80.50 99 LYS A N 1
ATOM 782 C CA . LYS A 1 99 ? -2.763 -6.953 -8.139 1.00 80.50 99 LYS A CA 1
ATOM 783 C C . LYS A 1 99 ? -3.447 -7.164 -9.495 1.00 80.50 99 LYS A C 1
ATOM 785 O O . LYS A 1 99 ? -4.254 -8.077 -9.664 1.00 80.50 99 LYS A O 1
ATOM 790 N N . GLN A 1 100 ? -3.139 -6.308 -10.469 1.00 77.12 100 GLN A N 1
ATOM 791 C CA . GLN A 1 100 ? -3.649 -6.454 -11.829 1.00 77.12 100 GLN A CA 1
ATOM 792 C C . GLN A 1 100 ? -3.029 -7.687 -12.509 1.00 77.12 100 GLN A C 1
ATOM 794 O O . GLN A 1 100 ? -1.832 -7.921 -12.356 1.00 77.12 100 GLN A O 1
ATOM 799 N N . PRO A 1 101 ? -3.800 -8.439 -13.316 1.00 77.69 101 PRO A N 1
ATOM 800 C CA . PRO A 1 101 ? -3.338 -9.693 -13.922 1.00 77.69 101 PRO A CA 1
ATOM 801 C C . PRO A 1 101 ? -2.356 -9.497 -15.090 1.00 77.69 101 PRO A C 1
ATOM 803 O O . PRO A 1 101 ? -1.817 -10.465 -15.618 1.00 77.69 101 PRO A O 1
ATOM 806 N N . ILE A 1 102 ? -2.138 -8.258 -15.538 1.00 85.25 102 ILE A N 1
ATOM 807 C CA . ILE A 1 102 ? -1.280 -7.959 -16.689 1.00 85.25 102 ILE A CA 1
ATOM 808 C C . ILE A 1 102 ? 0.185 -8.216 -16.303 1.00 85.25 102 ILE A C 1
ATOM 810 O O . ILE A 1 102 ? 0.686 -7.645 -15.336 1.00 85.25 102 ILE A O 1
ATOM 814 N N . SER A 1 103 ? 0.897 -9.024 -17.091 1.00 88.75 103 SER A N 1
ATOM 815 C CA . SER A 1 103 ? 2.329 -9.285 -16.888 1.00 88.75 103 SER A CA 1
ATOM 816 C C . SER A 1 103 ? 3.181 -8.029 -17.113 1.00 88.75 103 SER A C 1
ATOM 818 O O . SER A 1 103 ? 2.979 -7.304 -18.095 1.00 88.75 103 SER A O 1
ATOM 820 N N . LEU A 1 104 ? 4.202 -7.829 -16.268 1.00 90.25 104 LEU A N 1
AT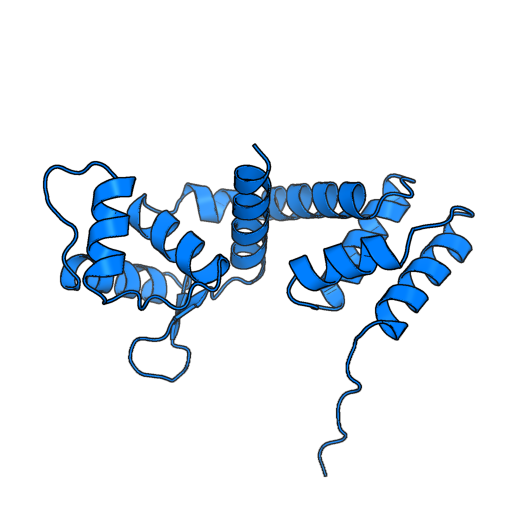OM 821 C CA . LEU A 1 104 ? 5.176 -6.733 -16.381 1.00 90.25 104 LEU A CA 1
ATOM 822 C C . LEU A 1 104 ? 5.944 -6.724 -17.711 1.00 90.25 104 LEU A C 1
ATOM 824 O O . LEU A 1 104 ? 6.460 -5.685 -18.112 1.00 90.25 104 LEU A O 1
ATOM 828 N N . PHE A 1 105 ? 6.037 -7.856 -18.409 1.00 91.44 105 PHE A N 1
ATOM 829 C CA . PHE A 1 105 ? 6.797 -7.962 -19.663 1.00 91.44 105 PHE A CA 1
ATOM 830 C C . PHE A 1 105 ? 5.907 -8.033 -20.904 1.00 91.44 105 PHE A C 1
ATOM 832 O O . PHE A 1 105 ? 6.392 -8.275 -22.009 1.00 91.44 105 PHE A O 1
ATOM 839 N N . SER A 1 106 ? 4.604 -7.803 -20.737 1.00 90.69 106 SER A N 1
ATOM 840 C CA . SER A 1 106 ? 3.654 -7.742 -21.843 1.00 90.69 106 SER A CA 1
ATOM 841 C C . SER A 1 106 ? 3.776 -6.435 -22.636 1.00 90.69 106 SER A C 1
ATOM 843 O O . SER A 1 106 ? 4.125 -5.377 -22.103 1.00 90.69 106 SER A O 1
ATOM 845 N N . ALA A 1 107 ? 3.414 -6.488 -23.922 1.00 89.56 107 ALA A N 1
ATOM 846 C CA . ALA A 1 107 ? 3.287 -5.290 -24.753 1.00 89.56 107 ALA A CA 1
ATOM 847 C C . ALA A 1 107 ? 2.235 -4.310 -24.195 1.00 89.56 107 ALA A C 1
ATOM 849 O O . ALA A 1 107 ? 2.404 -3.095 -24.296 1.00 89.56 107 ALA A O 1
ATOM 850 N N . GLU A 1 108 ? 1.185 -4.840 -23.561 1.00 91.44 108 GLU A N 1
ATOM 851 C CA . GLU A 1 108 ? 0.141 -4.061 -22.895 1.00 91.44 108 GLU A CA 1
ATOM 852 C C . GLU A 1 108 ? 0.710 -3.215 -21.748 1.00 91.44 108 GLU A C 1
ATOM 854 O O . GLU A 1 108 ? 0.496 -2.001 -21.706 1.00 91.44 108 GLU A O 1
ATOM 859 N N . PHE A 1 109 ? 1.505 -3.817 -20.857 1.00 91.75 109 PHE A N 1
ATOM 860 C CA . PHE A 1 109 ? 2.141 -3.078 -19.769 1.00 91.75 109 PHE A CA 1
ATOM 861 C C . PHE A 1 109 ? 3.157 -2.052 -20.292 1.00 91.75 109 PHE A C 1
ATOM 863 O O . PHE A 1 109 ? 3.166 -0.905 -19.845 1.00 91.75 109 PHE A O 1
ATOM 870 N N . SER A 1 110 ? 3.945 -2.407 -21.309 1.00 92.31 110 SER A N 1
ATOM 871 C CA . SER A 1 110 ? 4.832 -1.469 -22.013 1.00 92.31 110 SER A CA 1
ATOM 872 C C . SER A 1 110 ? 4.106 -0.236 -22.562 1.00 92.31 110 SER A C 1
ATOM 874 O O . SER A 1 110 ? 4.577 0.897 -22.394 1.00 92.31 110 SER A O 1
ATOM 876 N N . ALA A 1 111 ? 2.945 -0.432 -23.188 1.00 90.50 111 ALA A N 1
ATOM 877 C CA . ALA A 1 111 ? 2.117 0.658 -23.692 1.00 90.50 111 ALA A CA 1
ATOM 878 C C . ALA A 1 111 ? 1.549 1.512 -22.546 1.00 90.50 111 ALA A C 1
ATOM 880 O O . ALA A 1 111 ? 1.603 2.742 -22.614 1.00 90.50 111 ALA A O 1
ATOM 881 N N . LYS A 1 112 ? 1.080 0.874 -21.463 1.00 90.75 112 LYS A N 1
ATOM 882 C CA . LYS A 1 112 ? 0.598 1.547 -20.244 1.00 90.75 112 LYS A CA 1
ATOM 883 C C . LYS A 1 112 ? 1.678 2.448 -19.639 1.00 90.75 112 LYS A C 1
ATOM 885 O O . LYS A 1 112 ? 1.420 3.627 -19.416 1.00 90.75 112 LYS A O 1
ATOM 890 N N . VAL A 1 113 ? 2.890 1.928 -19.435 1.00 92.19 113 VAL A N 1
ATOM 891 C CA . VAL A 1 113 ? 4.031 2.688 -18.890 1.00 92.19 113 VAL A CA 1
ATOM 892 C C . VAL A 1 113 ? 4.382 3.872 -19.791 1.00 92.19 113 VAL A C 1
ATOM 894 O O . VAL A 1 113 ? 4.520 4.992 -19.305 1.00 92.19 113 VAL A O 1
ATOM 897 N N . THR A 1 114 ? 4.476 3.649 -21.105 1.00 91.12 114 THR A N 1
ATOM 898 C CA . THR A 1 114 ? 4.794 4.711 -22.076 1.00 91.12 114 THR A CA 1
ATOM 899 C C . THR A 1 114 ? 3.765 5.838 -22.027 1.00 91.12 114 THR A C 1
ATOM 901 O O . THR A 1 114 ? 4.133 7.008 -21.953 1.00 91.12 114 THR A O 1
ATOM 904 N N . LYS A 1 115 ? 2.474 5.486 -22.010 1.00 89.94 115 LYS A N 1
ATOM 905 C CA . LYS A 1 115 ? 1.374 6.450 -21.933 1.00 89.94 115 LYS A CA 1
ATOM 906 C C . LYS A 1 115 ? 1.398 7.247 -20.627 1.00 89.94 115 LYS A C 1
ATOM 908 O O . LYS A 1 115 ? 1.203 8.455 -20.665 1.00 89.94 115 LYS A O 1
ATOM 913 N N . LEU A 1 116 ? 1.622 6.582 -19.491 1.00 89.62 116 LEU A N 1
ATOM 914 C CA . LEU A 1 116 ? 1.627 7.228 -18.174 1.00 89.62 116 LEU A CA 1
ATOM 915 C C . LEU A 1 116 ? 2.804 8.188 -17.991 1.00 89.62 116 LEU A C 1
ATOM 917 O O . LEU A 1 116 ? 2.645 9.228 -17.360 1.00 89.62 116 LEU A O 1
ATOM 921 N N . LEU A 1 117 ? 3.974 7.841 -18.529 1.00 90.75 117 LEU A N 1
ATOM 922 C CA . LEU A 1 117 ? 5.179 8.656 -18.382 1.00 90.75 117 LEU A CA 1
ATOM 923 C C . LEU A 1 117 ? 5.314 9.743 -19.453 1.00 90.75 117 LEU A C 1
ATOM 925 O O . LEU A 1 117 ? 6.107 10.661 -19.269 1.00 90.75 117 LEU A O 1
ATOM 929 N N . GLY A 1 118 ? 4.558 9.654 -20.554 1.00 86.50 118 GLY A N 1
ATOM 930 C CA . GLY A 1 118 ? 4.572 10.656 -21.623 1.00 86.50 118 GLY A CA 1
ATOM 931 C C . GLY A 1 118 ? 5.936 10.819 -22.303 1.00 86.50 118 GLY A C 1
ATOM 932 O O . GLY A 1 118 ? 6.224 11.881 -22.846 1.00 86.50 118 GLY A O 1
ATOM 933 N N . GLU A 1 119 ? 6.800 9.800 -22.246 1.00 82.56 119 GLU A N 1
ATOM 934 C CA . GLU A 1 119 ? 8.140 9.863 -22.833 1.00 82.56 119 GLU A CA 1
ATOM 935 C C . GLU A 1 119 ? 8.099 9.712 -24.360 1.00 82.56 119 GLU A C 1
ATOM 937 O O . GLU A 1 119 ? 7.395 8.856 -24.895 1.00 82.56 119 GLU A O 1
ATOM 942 N N . GLU A 1 120 ? 8.943 10.478 -25.062 1.00 76.38 120 GLU A N 1
ATOM 943 C CA . GLU A 1 120 ? 9.090 10.401 -26.526 1.00 76.38 120 GLU A CA 1
ATOM 944 C C . GLU A 1 120 ? 9.532 9.012 -27.011 1.00 76.38 120 GLU A C 1
ATOM 946 O O . GLU A 1 120 ? 9.199 8.594 -28.120 1.00 76.38 120 GLU A O 1
ATOM 951 N N . LYS A 1 121 ? 10.295 8.283 -26.185 1.00 81.56 121 LYS A N 1
ATOM 952 C CA . LYS A 1 121 ? 10.764 6.930 -26.501 1.00 81.56 121 LYS A CA 1
ATOM 953 C C . LYS A 1 121 ? 9.913 5.891 -25.774 1.00 81.56 121 LYS A C 1
ATOM 955 O O . LYS A 1 121 ? 9.961 5.854 -24.540 1.00 81.56 121 LYS A O 1
ATOM 960 N N . PRO A 1 122 ? 9.248 4.972 -26.500 1.00 84.00 122 PRO A N 1
ATOM 961 C CA . PRO A 1 122 ? 8.470 3.908 -25.885 1.00 84.00 122 PRO A CA 1
ATOM 962 C C . PRO A 1 122 ? 9.288 3.046 -24.919 1.00 84.00 122 PRO A C 1
ATOM 964 O O . PRO A 1 122 ? 10.479 2.774 -25.125 1.00 84.00 122 PRO A O 1
ATOM 967 N N . TYR A 1 123 ? 8.639 2.585 -23.855 1.00 89.00 123 TYR A N 1
ATOM 968 C CA . TYR A 1 123 ? 9.202 1.592 -22.951 1.00 89.00 123 TYR A CA 1
ATOM 969 C C . TYR A 1 123 ? 9.090 0.200 -23.570 1.00 89.00 123 TYR A C 1
ATOM 971 O O . TYR A 1 123 ? 8.014 -0.391 -23.610 1.00 89.00 123 TYR A O 1
ATOM 979 N N . SER A 1 124 ? 10.214 -0.351 -24.030 1.00 89.75 124 SER A N 1
ATOM 980 C CA . SER A 1 124 ? 10.285 -1.753 -24.450 1.00 89.75 124 SER A CA 1
ATOM 981 C C . SER A 1 124 ? 10.300 -2.699 -23.238 1.00 89.75 124 SER A C 1
ATOM 983 O O . SER A 1 124 ? 10.749 -2.293 -22.159 1.00 89.75 124 SER A O 1
ATOM 985 N N . PRO A 1 125 ? 9.917 -3.981 -23.402 1.00 88.69 125 PRO A N 1
ATOM 986 C CA . PRO A 1 125 ? 10.042 -4.981 -22.339 1.00 88.69 125 PRO A CA 1
ATOM 987 C C . PRO A 1 125 ? 11.460 -5.073 -21.752 1.00 88.69 125 PRO A C 1
ATOM 989 O O . PRO A 1 125 ? 11.629 -5.260 -20.553 1.00 88.69 125 PRO A O 1
ATOM 992 N N . GLN A 1 126 ? 12.499 -4.838 -22.562 1.00 89.81 126 GLN A N 1
ATOM 993 C CA . GLN A 1 126 ? 13.899 -4.808 -22.113 1.00 89.81 126 GLN A CA 1
ATOM 994 C C . GLN A 1 126 ? 14.196 -3.630 -21.166 1.00 89.81 126 GLN A C 1
ATOM 996 O O . GLN A 1 126 ? 14.928 -3.785 -20.183 1.00 89.81 126 GLN A O 1
ATOM 1001 N N . ARG A 1 127 ? 13.621 -2.443 -21.426 1.00 91.75 127 ARG A N 1
ATOM 1002 C CA . ARG A 1 127 ? 13.745 -1.280 -20.525 1.00 91.75 127 ARG A CA 1
ATOM 1003 C C . ARG A 1 127 ? 13.052 -1.555 -19.192 1.00 91.75 127 ARG A C 1
ATOM 1005 O O . ARG A 1 127 ? 13.587 -1.189 -18.147 1.00 91.75 127 ARG A O 1
ATOM 1012 N N . ILE A 1 128 ? 11.909 -2.235 -19.233 1.00 93.44 128 ILE A N 1
ATOM 1013 C CA . ILE A 1 128 ? 11.168 -2.647 -18.036 1.00 93.44 128 ILE A CA 1
ATOM 1014 C C . ILE A 1 128 ? 11.959 -3.699 -17.257 1.00 93.44 128 ILE A C 1
ATOM 1016 O O . ILE A 1 128 ? 12.176 -3.515 -16.066 1.00 93.44 128 ILE A O 1
ATOM 1020 N N . GLN A 1 129 ? 12.516 -4.716 -17.920 1.00 92.94 129 GLN A N 1
ATOM 1021 C CA . GLN A 1 129 ? 13.406 -5.694 -17.283 1.00 92.94 129 GLN A CA 1
ATOM 1022 C C . GLN A 1 129 ? 14.616 -5.029 -16.619 1.00 92.94 129 GLN A C 1
ATOM 1024 O O . GLN A 1 129 ? 14.994 -5.391 -15.510 1.00 92.94 129 GLN A O 1
ATOM 1029 N N . THR A 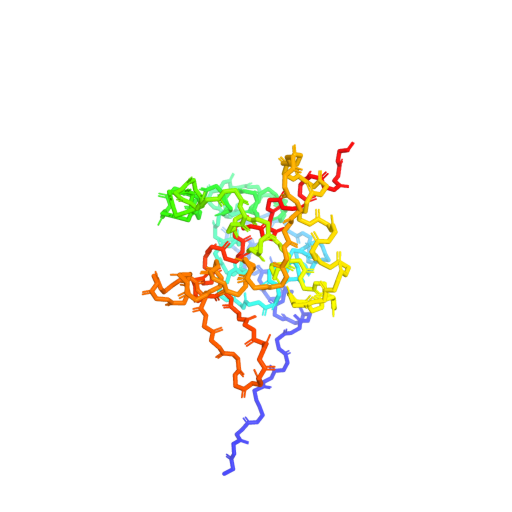1 130 ? 15.208 -4.015 -17.253 1.00 94.19 130 THR A N 1
ATOM 1030 C CA . THR A 1 130 ? 16.318 -3.255 -16.656 1.00 94.19 130 THR A CA 1
ATOM 1031 C C . THR A 1 130 ? 15.882 -2.510 -15.389 1.00 94.19 130 THR A C 1
ATOM 1033 O O . THR A 1 130 ? 16.643 -2.435 -14.422 1.00 94.19 130 THR A O 1
ATOM 1036 N N . ALA A 1 131 ? 14.662 -1.964 -15.369 1.00 94.31 131 ALA A N 1
ATOM 1037 C CA . ALA A 1 131 ? 14.089 -1.349 -14.174 1.00 94.31 131 ALA A CA 1
ATOM 1038 C C . ALA A 1 131 ? 13.836 -2.390 -13.073 1.00 94.31 131 ALA A C 1
ATOM 1040 O O . ALA A 1 131 ? 14.313 -2.206 -11.956 1.00 94.31 131 ALA A O 1
ATOM 1041 N N . VAL A 1 132 ? 13.202 -3.517 -13.406 1.00 94.62 132 VAL A N 1
ATOM 1042 C CA . VAL A 1 132 ? 12.950 -4.631 -12.478 1.00 94.62 132 VAL A CA 1
ATOM 1043 C C . VAL A 1 132 ? 14.255 -5.154 -11.874 1.00 94.62 132 VAL A C 1
ATOM 1045 O O . VAL A 1 132 ? 14.377 -5.209 -10.656 1.00 94.62 132 VAL A O 1
ATOM 1048 N N . ASN A 1 133 ? 15.279 -5.427 -12.687 1.00 94.31 133 ASN A N 1
ATOM 1049 C CA . ASN A 1 133 ? 16.582 -5.901 -12.205 1.00 94.31 133 ASN A CA 1
ATOM 1050 C C . ASN A 1 133 ? 17.240 -4.909 -11.235 1.00 94.31 133 ASN A C 1
ATOM 1052 O O . ASN A 1 133 ? 17.844 -5.315 -10.241 1.00 94.31 133 ASN A O 1
ATOM 1056 N N . ARG A 1 134 ? 17.120 -3.600 -11.501 1.00 95.00 134 ARG A N 1
ATOM 1057 C CA . ARG A 1 134 ? 17.589 -2.560 -10.575 1.00 95.00 134 ARG A CA 1
ATOM 1058 C C . ARG A 1 134 ? 16.814 -2.602 -9.259 1.00 95.00 134 ARG A C 1
ATOM 1060 O O . ARG A 1 134 ? 17.431 -2.481 -8.206 1.00 95.00 134 ARG A O 1
ATOM 1067 N N . MET A 1 135 ? 15.493 -2.735 -9.313 1.00 95.12 135 MET A N 1
ATOM 1068 C CA . MET A 1 135 ? 14.653 -2.771 -8.116 1.00 95.12 135 MET A CA 1
ATOM 1069 C C . MET A 1 135 ? 14.913 -4.015 -7.265 1.00 95.12 135 MET A C 1
ATOM 1071 O O . MET A 1 135 ? 15.022 -3.883 -6.052 1.00 95.12 135 MET A O 1
ATOM 1075 N N . VAL A 1 136 ? 15.118 -5.179 -7.886 1.00 94.44 136 VAL A N 1
ATOM 1076 C CA . VAL A 1 136 ? 15.536 -6.404 -7.185 1.00 94.44 136 VAL A CA 1
ATOM 1077 C C . VAL A 1 136 ? 16.894 -6.209 -6.513 1.00 94.44 136 VAL A C 1
ATOM 1079 O O . VAL A 1 136 ? 17.048 -6.476 -5.327 1.00 94.44 136 VAL A O 1
ATOM 1082 N N . LYS A 1 137 ? 17.879 -5.650 -7.232 1.00 93.50 137 LYS A N 1
ATOM 1083 C CA . LYS A 1 137 ? 19.204 -5.349 -6.662 1.00 93.50 137 LYS A CA 1
ATOM 1084 C C . LYS A 1 137 ? 19.130 -4.407 -5.452 1.00 93.50 137 LYS A C 1
ATOM 1086 O O . LYS A 1 137 ? 19.954 -4.509 -4.550 1.00 93.50 137 LYS A O 1
ATOM 1091 N N . ASN A 1 138 ? 18.167 -3.491 -5.451 1.00 91.31 138 ASN A N 1
ATOM 1092 C CA . ASN A 1 138 ? 17.952 -2.528 -4.376 1.00 91.31 138 ASN A CA 1
ATOM 1093 C C . ASN A 1 138 ? 16.969 -3.027 -3.301 1.00 91.31 138 ASN A C 1
ATOM 1095 O O . ASN A 1 138 ? 16.554 -2.218 -2.477 1.00 91.31 138 ASN A O 1
ATOM 1099 N N . MET A 1 139 ? 16.592 -4.313 -3.315 1.00 89.44 139 MET A N 1
ATOM 1100 C CA . MET A 1 139 ? 15.657 -4.928 -2.358 1.00 89.44 139 MET A CA 1
ATOM 1101 C C . MET A 1 139 ? 14.289 -4.228 -2.304 1.00 89.44 139 MET A C 1
ATOM 1103 O O . MET A 1 139 ? 13.667 -4.117 -1.256 1.00 89.44 139 MET A O 1
ATOM 1107 N N . VAL A 1 140 ? 13.832 -3.697 -3.441 1.00 91.19 140 VAL A N 1
ATOM 1108 C CA . VAL A 1 140 ? 12.472 -3.151 -3.583 1.00 91.19 140 VAL A CA 1
ATOM 1109 C C . VAL A 1 140 ? 11.505 -4.241 -4.046 1.00 91.19 140 VAL A C 1
ATOM 1111 O O . VAL A 1 140 ? 10.346 -4.237 -3.642 1.00 91.19 140 VAL A O 1
ATOM 1114 N N . LEU A 1 141 ? 11.976 -5.171 -4.885 1.00 94.00 141 LEU A N 1
ATOM 1115 C CA . LEU A 1 141 ? 11.203 -6.318 -5.363 1.00 94.00 141 LEU A CA 1
ATOM 1116 C C . LEU A 1 141 ? 11.917 -7.639 -5.060 1.00 94.00 141 LEU A C 1
ATOM 1118 O O . LEU A 1 141 ? 13.143 -7.703 -5.170 1.00 94.00 141 LEU A O 1
ATOM 1122 N N . ALA A 1 142 ? 11.131 -8.692 -4.853 1.00 92.31 142 ALA A N 1
ATOM 1123 C CA . ALA A 1 142 ? 11.570 -10.082 -4.783 1.00 92.31 142 ALA A CA 1
ATOM 1124 C C . ALA A 1 142 ? 11.000 -10.899 -5.956 1.00 92.31 142 ALA A C 1
ATOM 1126 O O . ALA A 1 142 ? 9.889 -10.626 -6.419 1.00 92.31 142 ALA A O 1
ATOM 1127 N N . PRO A 1 143 ? 11.721 -11.914 -6.464 1.00 89.88 143 PRO A N 1
ATOM 1128 C CA . PRO A 1 143 ? 11.143 -12.910 -7.358 1.00 89.88 143 PRO A CA 1
ATOM 1129 C C . PRO A 1 143 ? 10.209 -13.850 -6.581 1.00 89.88 143 PRO A C 1
ATOM 1131 O O . PRO A 1 143 ? 10.584 -14.384 -5.542 1.00 89.88 143 PRO A O 1
ATOM 1134 N N . LYS A 1 144 ? 9.025 -14.131 -7.132 1.00 84.94 144 LYS A N 1
ATOM 1135 C CA . LYS A 1 144 ? 7.987 -14.953 -6.476 1.00 84.94 144 LYS A CA 1
ATOM 1136 C C . LYS A 1 144 ? 8.157 -16.471 -6.693 1.00 84.94 144 LYS A C 1
ATOM 1138 O O . LYS A 1 144 ? 7.322 -17.274 -6.293 1.00 84.94 144 LYS A O 1
ATOM 1143 N N . GLY A 1 145 ? 9.238 -16.877 -7.360 1.00 74.25 145 GLY A N 1
ATOM 1144 C CA . GLY A 1 145 ? 9.556 -18.276 -7.676 1.00 74.25 145 GLY A CA 1
ATOM 1145 C C . GLY A 1 145 ? 9.139 -18.724 -9.081 1.00 74.25 145 GLY A C 1
ATOM 1146 O O . GLY A 1 145 ? 9.771 -19.623 -9.631 1.00 74.25 145 GLY A O 1
ATOM 1147 N N . GLU A 1 146 ? 8.163 -18.061 -9.708 1.00 78.31 146 GLU A N 1
ATOM 1148 C CA . GLU A 1 146 ? 7.835 -18.252 -11.126 1.00 78.31 146 GLU A CA 1
ATOM 1149 C C . GLU A 1 146 ? 8.606 -17.276 -12.024 1.00 78.31 146 GLU A C 1
ATOM 1151 O O . GLU A 1 146 ? 8.845 -16.115 -11.679 1.00 78.31 146 GLU A O 1
ATOM 1156 N N . ALA A 1 147 ? 9.024 -17.752 -13.200 1.00 74.56 147 ALA A N 1
ATOM 1157 C CA . ALA A 1 147 ? 9.831 -16.962 -14.120 1.00 74.56 147 ALA A CA 1
ATOM 1158 C C . ALA A 1 147 ? 9.046 -15.742 -14.626 1.00 74.56 147 ALA A C 1
ATOM 1160 O O . ALA A 1 147 ? 8.083 -15.869 -15.378 1.00 74.56 147 ALA A O 1
ATOM 1161 N N . GLY A 1 148 ? 9.501 -14.549 -14.239 1.00 75.44 148 GLY A N 1
ATOM 1162 C CA . GLY A 1 148 ? 8.872 -13.286 -14.620 1.00 75.44 148 GLY A CA 1
ATOM 1163 C C . GLY A 1 148 ? 7.800 -12.783 -13.647 1.00 75.44 148 GLY A C 1
ATOM 1164 O O . GLY A 1 148 ? 7.239 -11.716 -13.897 1.00 75.44 148 GLY A O 1
ATOM 1165 N N . GLU A 1 149 ? 7.553 -13.487 -12.537 1.00 85.81 149 GLU A N 1
ATOM 1166 C CA . GLU A 1 149 ? 6.710 -12.996 -11.445 1.00 85.81 149 GLU A CA 1
ATOM 1167 C C . GLU A 1 149 ? 7.543 -12.351 -10.335 1.00 85.81 149 GLU A C 1
ATOM 1169 O O . GLU A 1 149 ? 8.526 -12.915 -9.844 1.00 85.81 149 GLU A O 1
ATOM 1174 N N . TYR A 1 150 ? 7.109 -11.166 -9.913 1.00 91.44 150 TYR A N 1
ATOM 1175 C CA . TYR A 1 150 ? 7.759 -10.384 -8.870 1.00 91.44 150 TYR A CA 1
ATOM 1176 C C . TYR A 1 150 ? 6.730 -9.869 -7.872 1.00 91.44 150 TYR A C 1
ATOM 1178 O O . TYR A 1 150 ? 5.595 -9.564 -8.238 1.00 91.44 150 TYR A O 1
ATOM 1186 N N . GLU A 1 151 ? 7.159 -9.724 -6.628 1.00 91.19 151 GLU A N 1
ATOM 1187 C CA . GLU A 1 151 ? 6.400 -9.107 -5.547 1.00 91.19 151 GLU A CA 1
ATOM 1188 C C . GLU A 1 151 ? 7.200 -7.973 -4.908 1.00 91.19 151 GLU A C 1
ATOM 1190 O O . GLU A 1 151 ? 8.410 -7.857 -5.108 1.00 91.19 151 GLU A O 1
ATOM 1195 N N . ILE A 1 152 ? 6.510 -7.085 -4.196 1.00 91.56 152 ILE A N 1
ATOM 1196 C CA . ILE A 1 152 ? 7.151 -5.982 -3.481 1.00 91.56 152 ILE A CA 1
ATOM 1197 C C . ILE A 1 152 ? 7.752 -6.555 -2.197 1.00 91.56 152 ILE A C 1
ATOM 1199 O O . ILE A 1 152 ? 7.039 -7.171 -1.413 1.00 91.56 152 ILE A O 1
ATOM 1203 N N . GLU A 1 153 ? 9.056 -6.353 -2.002 1.00 88.44 153 GLU A N 1
ATOM 1204 C CA . GLU A 1 153 ? 9.801 -6.894 -0.856 1.00 88.44 153 GLU A CA 1
ATOM 1205 C C . GLU A 1 153 ? 9.310 -6.270 0.459 1.00 88.44 153 GLU A C 1
ATOM 1207 O O . GLU A 1 153 ? 9.036 -6.957 1.442 1.00 88.44 153 GLU A O 1
ATOM 1212 N N . ASP A 1 154 ? 9.173 -4.940 0.468 1.00 84.56 154 ASP A N 1
ATOM 1213 C CA . ASP A 1 154 ? 8.720 -4.199 1.638 1.00 84.56 154 ASP A CA 1
ATOM 1214 C C . ASP A 1 154 ? 7.190 -4.135 1.682 1.00 84.56 154 ASP A C 1
ATOM 1216 O O . ASP A 1 154 ? 6.528 -3.408 0.930 1.00 84.56 154 ASP A O 1
ATOM 1220 N N . ARG A 1 155 ? 6.621 -4.873 2.631 1.00 79.62 155 ARG A N 1
ATOM 1221 C CA . ARG A 1 155 ? 5.178 -4.935 2.829 1.00 79.62 155 ARG A CA 1
ATOM 1222 C C . ARG A 1 155 ? 4.570 -3.587 3.240 1.00 79.62 155 ARG A C 1
ATOM 1224 O O . ARG A 1 155 ? 3.431 -3.310 2.865 1.00 79.62 155 ARG A O 1
ATOM 1231 N N . ALA A 1 156 ? 5.300 -2.737 3.966 1.00 78.25 156 ALA A N 1
ATOM 1232 C CA . ALA A 1 156 ? 4.838 -1.392 4.312 1.00 78.25 156 ALA A CA 1
ATOM 1233 C C . ALA A 1 156 ? 4.726 -0.509 3.061 1.00 78.25 156 ALA A C 1
ATOM 1235 O O . ALA A 1 156 ? 3.734 0.209 2.904 1.00 78.25 156 ALA A O 1
ATOM 1236 N N . LEU A 1 157 ? 5.680 -0.623 2.129 1.00 85.25 157 LEU A N 1
ATOM 1237 C CA . LEU A 1 157 ? 5.617 0.053 0.831 1.00 85.25 157 LEU A CA 1
ATOM 1238 C C . LEU A 1 157 ? 4.440 -0.447 -0.015 1.00 85.25 157 LEU A C 1
ATOM 1240 O O . LEU A 1 157 ? 3.700 0.369 -0.563 1.00 85.25 157 LEU A O 1
ATOM 1244 N N . GLU A 1 158 ? 4.236 -1.764 -0.112 1.00 86.31 158 GLU A N 1
ATOM 1245 C CA . GLU A 1 158 ? 3.115 -2.346 -0.868 1.00 86.31 158 GLU A CA 1
ATOM 1246 C C . GLU A 1 158 ? 1.769 -1.795 -0.391 1.00 86.31 158 GLU A C 1
ATOM 1248 O O . GLU A 1 158 ? 0.948 -1.350 -1.196 1.00 86.31 158 GLU A O 1
ATOM 1253 N N . ILE A 1 159 ? 1.562 -1.777 0.924 1.00 78.88 159 ILE A N 1
ATOM 1254 C CA . ILE A 1 159 ? 0.350 -1.244 1.544 1.00 78.88 159 ILE A CA 1
ATOM 1255 C C . ILE A 1 159 ? 0.213 0.241 1.275 1.00 78.88 159 ILE A C 1
ATOM 1257 O O . ILE A 1 159 ? -0.859 0.669 0.854 1.00 78.88 159 ILE A O 1
ATOM 1261 N N . TYR A 1 160 ? 1.269 1.019 1.529 1.00 83.69 160 TYR A N 1
ATOM 1262 C CA . TYR A 1 160 ? 1.263 2.463 1.325 1.00 83.69 160 TYR A CA 1
ATOM 1263 C C . TYR A 1 160 ? 0.845 2.805 -0.111 1.00 83.69 160 TYR A C 1
ATOM 1265 O O . TYR A 1 160 ? 0.009 3.683 -0.339 1.00 83.69 160 TYR A O 1
ATOM 1273 N N . VAL A 1 161 ? 1.359 2.063 -1.093 1.00 86.38 161 VAL A N 1
ATOM 1274 C CA . VAL A 1 161 ? 1.016 2.259 -2.502 1.00 86.38 161 VAL A CA 1
ATOM 1275 C C . VAL A 1 161 ? -0.406 1.782 -2.817 1.00 86.38 161 VAL A C 1
ATOM 1277 O O . VAL A 1 161 ? -1.157 2.522 -3.454 1.00 86.38 161 VAL A O 1
ATOM 1280 N N . ALA A 1 162 ? -0.832 0.610 -2.337 1.00 82.88 162 ALA A N 1
ATOM 1281 C CA . ALA A 1 162 ? -2.197 0.106 -2.544 1.00 82.88 162 ALA A CA 1
ATOM 1282 C C . ALA A 1 162 ? -3.265 1.049 -1.955 1.00 82.88 162 ALA A C 1
ATOM 1284 O O . ALA A 1 162 ? -4.273 1.362 -2.597 1.00 82.88 162 ALA A O 1
ATOM 1285 N N . ALA A 1 163 ? -3.005 1.548 -0.749 1.00 73.81 163 ALA A N 1
ATOM 1286 C CA . ALA A 1 163 ? -3.755 2.595 -0.069 1.00 73.81 163 ALA A CA 1
ATOM 1287 C C . ALA A 1 163 ? -3.876 3.863 -0.919 1.00 73.81 163 ALA A C 1
ATOM 1289 O O . ALA A 1 163 ? -4.968 4.395 -1.137 1.00 73.81 163 ALA A O 1
ATOM 1290 N N . ARG A 1 164 ? -2.742 4.330 -1.443 1.00 81.38 164 ARG A N 1
ATOM 1291 C CA . ARG A 1 164 ? -2.671 5.536 -2.260 1.00 81.38 164 ARG A CA 1
ATOM 1292 C C . ARG A 1 164 ? -3.474 5.406 -3.560 1.00 81.38 164 ARG A C 1
ATOM 1294 O O . ARG A 1 164 ? -4.171 6.349 -3.932 1.00 81.38 164 ARG A O 1
ATOM 1301 N N . ILE A 1 165 ? -3.406 4.255 -4.231 1.00 79.94 165 ILE A N 1
ATOM 1302 C CA . ILE A 1 165 ? -4.174 3.971 -5.459 1.00 79.94 165 ILE A CA 1
ATOM 1303 C C . ILE A 1 165 ? -5.680 4.000 -5.182 1.00 79.94 165 ILE A C 1
ATOM 1305 O O . ILE A 1 165 ? -6.444 4.563 -5.967 1.00 79.94 165 ILE A O 1
ATOM 1309 N N . ALA A 1 166 ? -6.107 3.427 -4.054 1.00 67.75 166 ALA A N 1
ATOM 1310 C CA . ALA A 1 166 ? -7.511 3.411 -3.657 1.00 67.75 166 ALA A CA 1
ATOM 1311 C C . ALA A 1 166 ? -8.100 4.821 -3.569 1.00 67.75 166 ALA A C 1
ATOM 1313 O O . ALA A 1 166 ? -9.119 5.099 -4.191 1.00 67.75 166 ALA A O 1
ATOM 1314 N N . ARG A 1 167 ? -7.391 5.732 -2.895 1.00 62.44 167 ARG A N 1
ATOM 1315 C CA . ARG A 1 167 ? -7.813 7.128 -2.729 1.00 62.44 167 ARG A CA 1
ATOM 1316 C C . ARG A 1 167 ? -7.928 7.888 -4.052 1.00 62.44 167 ARG A C 1
ATOM 1318 O O . ARG A 1 167 ? -8.743 8.796 -4.173 1.00 62.44 167 ARG A O 1
ATOM 1325 N N . LEU A 1 168 ? -7.090 7.559 -5.035 1.00 63.00 168 LEU A N 1
ATOM 1326 C CA . LEU A 1 168 ? -7.158 8.170 -6.366 1.00 63.00 168 LEU A CA 1
ATOM 1327 C C . LEU A 1 168 ? -8.326 7.648 -7.206 1.00 63.00 168 LEU A C 1
ATOM 1329 O O . LEU A 1 168 ? -8.701 8.311 -8.162 1.00 63.00 168 LEU A O 1
ATOM 1333 N N . SER A 1 169 ? -8.887 6.490 -6.857 1.00 58.31 169 SER A N 1
ATOM 1334 C CA . SER A 1 169 ? -10.027 5.894 -7.566 1.00 58.31 169 SER A CA 1
ATOM 1335 C C . SER A 1 169 ? -11.383 6.418 -7.066 1.00 58.31 169 SER A C 1
ATOM 1337 O O . SER A 1 169 ? -12.405 6.134 -7.679 1.00 58.31 169 SER A O 1
ATOM 1339 N N . GLU A 1 170 ? -11.396 7.163 -5.956 1.00 48.41 170 GLU A N 1
ATOM 1340 C CA . GLU A 1 170 ? -12.588 7.754 -5.320 1.00 48.41 170 GLU A CA 1
ATOM 1341 C C . GLU A 1 170 ? -12.796 9.241 -5.680 1.00 48.41 170 GLU A C 1
ATOM 1343 O O . GLU A 1 170 ? -13.712 9.880 -5.165 1.00 48.41 170 GLU A O 1
ATOM 1348 N N . LYS A 1 171 ? -11.945 9.802 -6.548 1.00 41.94 171 LYS A N 1
ATOM 1349 C CA . LYS A 1 171 ? -12.047 11.169 -7.082 1.00 41.94 171 LYS A CA 1
ATOM 1350 C C . LYS A 1 171 ? -12.383 11.149 -8.564 1.00 41.94 171 LYS A C 1
ATOM 1352 O O . LYS A 1 171 ? -13.118 12.067 -8.985 1.00 41.94 171 LYS A O 1
#

pLDDT: mean 85.01, std 11.73, range [40.84, 95.19]

Foldseek 3Di:
DDDPDPPLALVLLVVLQVVLCVLLVDGADSVQLRVLCVLLVNDSVVSNQLSVQCSVVVHSYSVVSSVSSLVVLCVVCLVVVQVPQDLLRNLVLLCQLQVDPDALQDPVVQVVSCVVVVDPDTRHSVNSVVSVVVCVVVQQWDAPPDDRDIHGRDSSNSSSSSVVVVVVVVD

Secondary structure (DSSP, 8-state):
-PPPPP--SHHHHHHHHHHHHHHHS----HHHHHHHHHHTTT-HHHHHHHHHHHHHHT---HHHHHHHHHHHHIIIIIHHHHHHS-HHHHHHHHHHHTT-SS-TTSHHHHHHHHHHHT-SS---HHHHHHHHHHHHHTTSEEE-SSTT-EEES-HHHHHHHHHHHHHHTT-